Protein AF-A0A7H4NZS7-F1 (afdb_monomer)

pLDDT: mean 76.0, std 12.65, range [42.09, 91.88]

Solvent-accessible surface area (backbone atoms only — not comparable to full-atom values): 4277 Å² total; per-residue (Å²): 134,69,88,59,63,48,78,45,79,47,78,47,78,39,67,54,95,92,35,82,73,49,71,48,73,47,79,42,82,42,45,56,69,56,50,65,39,63,81,64,53,86,39,72,50,68,44,69,58,99,90,40,81,76,45,79,45,76,51,73,51,74,80,78,132

Organism: NCBI:txid2058152

Secondary structure (DSSP, 8-state):
--TTEEEEEEEEEEEETTEEEEEEEEEEEEEHHHHTSTTS--EEEEEEETTEEEEEEEE-TT---

Foldseek 3Di:
DDPFKDKDWDWDFDDDPNDGPDIDIDIDIGGNVQQLDQPRDWDWDFDADPVGTPDIDTDRRHDDD

Sequence (65 aa):
MRPGVGYFYALTPIYVANRLQAMLGVEQTIRMESFFTPGSLPMNVTILDDNGPVADFACRVGQQY

Radius of gyration: 17.51 Å; Cα contacts (8 Å, |Δi|>4): 89; chains: 1; bounding box: 39×27×52 Å

Mean predicted aligned error: 11.79 Å

Nearest PDB structures (foldseek):
  7r1c-assembly1_N  TM=4.819E-01  e=4.775E+00  Priestia megaterium NBRC 15308 = ATCC 14581
  9fsm-assembly1_A  TM=6.245E-01  e=9.833E+00  Klebsiella pneumoniae
  8rn5-assembly1_B  TM=2.665E-01  e=6.852E+00  Influenza B virus (B/Mem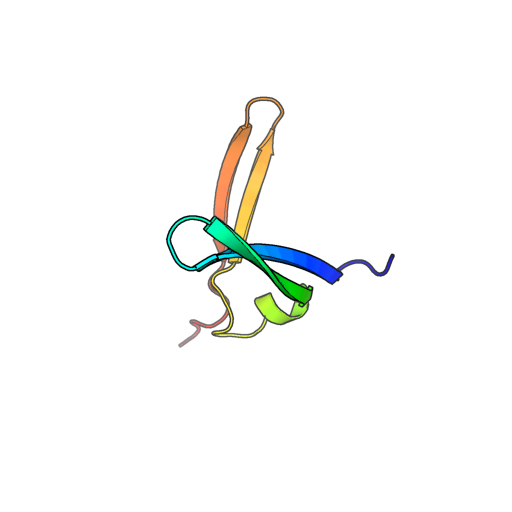phis/13/2003)
  8rn7-assembly1_B  TM=2.700E-01  e=9.259E+00  Influenza B virus (B/Memphis/13/2003)
  8vz8-assembly1_D  TM=2.304E-01  e=9.259E+00  Mus musculus

Structure (mmCIF, N/CA/C/O backbone):
data_AF-A0A7H4NZS7-F1
#
_entry.id   AF-A0A7H4NZS7-F1
#
loop_
_atom_site.group_PDB
_atom_site.id
_atom_site.type_symbol
_atom_site.label_atom_id
_atom_site.label_alt_id
_atom_site.label_comp_id
_atom_site.label_asym_id
_atom_site.label_entity_id
_atom_site.label_seq_id
_atom_site.pdbx_PDB_ins_code
_atom_site.Cartn_x
_atom_site.Cartn_y
_atom_site.Cartn_z
_atom_site.occupancy
_atom_site.B_iso_or_equiv
_atom_site.auth_seq_id
_atom_site.auth_comp_id
_atom_site.auth_asym_id
_atom_site.auth_atom_id
_atom_site.pdbx_PDB_model_num
ATOM 1 N N . MET A 1 1 ? 13.502 -17.837 -2.345 1.00 47.66 1 MET A N 1
ATOM 2 C CA . MET A 1 1 ? 12.696 -16.665 -2.754 1.00 47.66 1 MET A CA 1
ATOM 3 C C . MET A 1 1 ? 12.515 -16.723 -4.264 1.00 47.66 1 MET A C 1
ATOM 5 O O . MET A 1 1 ? 13.521 -16.882 -4.944 1.00 47.66 1 MET A O 1
ATOM 9 N N . ARG A 1 2 ? 11.287 -16.679 -4.801 1.00 57.62 2 ARG A N 1
ATOM 10 C CA . ARG A 1 2 ? 11.090 -16.594 -6.258 1.00 57.62 2 ARG A CA 1
ATOM 11 C C . ARG A 1 2 ? 11.241 -15.124 -6.671 1.00 57.62 2 ARG A C 1
ATOM 13 O O . ARG A 1 2 ? 10.508 -14.303 -6.122 1.00 57.62 2 ARG A O 1
ATOM 20 N N . PRO A 1 3 ? 12.173 -14.778 -7.577 1.00 61.84 3 PRO A N 1
ATOM 21 C CA . PRO A 1 3 ? 12.291 -13.411 -8.074 1.00 61.84 3 PRO A CA 1
ATOM 22 C C . PRO A 1 3 ? 10.950 -12.946 -8.662 1.00 61.84 3 PRO A C 1
ATOM 24 O O . PRO A 1 3 ? 10.310 -13.705 -9.389 1.00 61.84 3 PRO A O 1
ATOM 27 N N . GLY A 1 4 ? 10.510 -11.732 -8.322 1.00 67.19 4 GLY A N 1
ATOM 28 C CA . GLY A 1 4 ? 9.291 -11.127 -8.880 1.00 67.19 4 GLY A CA 1
ATOM 29 C C . GLY A 1 4 ? 8.019 -11.215 -8.025 1.00 67.19 4 GLY A C 1
ATOM 30 O O . GLY A 1 4 ? 6.954 -10.834 -8.512 1.00 67.19 4 GLY A O 1
ATOM 31 N N . VAL A 1 5 ? 8.106 -11.676 -6.771 1.00 72.62 5 VAL A N 1
ATOM 32 C CA . VAL A 1 5 ? 6.997 -11.626 -5.799 1.00 72.62 5 VAL A CA 1
ATOM 33 C C . VAL A 1 5 ? 7.431 -10.844 -4.557 1.00 72.62 5 VAL A C 1
ATOM 35 O O . VAL A 1 5 ? 8.420 -11.202 -3.920 1.00 72.62 5 VAL A O 1
ATOM 38 N N . GLY A 1 6 ? 6.691 -9.787 -4.227 1.00 75.00 6 GLY A N 1
ATOM 39 C CA . GLY A 1 6 ? 6.816 -8.996 -3.003 1.00 75.00 6 GLY A CA 1
ATOM 40 C C . GLY A 1 6 ? 5.533 -9.054 -2.173 1.00 75.00 6 GLY A C 1
ATOM 41 O O . GLY A 1 6 ? 4.497 -9.524 -2.642 1.00 75.00 6 GLY A O 1
ATOM 42 N N . TYR A 1 7 ? 5.588 -8.564 -0.938 1.00 78.25 7 TYR A N 1
ATOM 4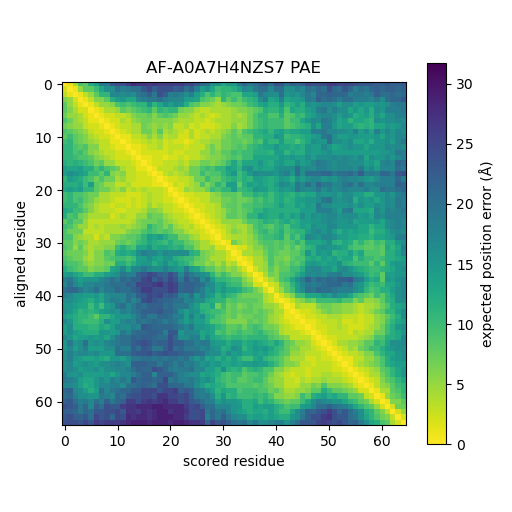3 C CA . TYR A 1 7 ? 4.432 -8.512 -0.043 1.00 78.25 7 TYR A CA 1
ATOM 44 C C . TYR A 1 7 ? 4.225 -7.079 0.439 1.00 78.25 7 TYR A C 1
ATOM 46 O O . TYR A 1 7 ? 5.164 -6.438 0.910 1.00 78.25 7 TYR A O 1
ATOM 54 N N . PHE A 1 8 ? 3.001 -6.580 0.294 1.00 77.44 8 PHE A N 1
ATOM 55 C CA . PHE A 1 8 ? 2.565 -5.307 0.848 1.00 77.44 8 PHE A CA 1
ATOM 56 C C . PHE A 1 8 ? 1.787 -5.557 2.130 1.00 77.44 8 PHE A C 1
ATOM 58 O O . PHE A 1 8 ? 0.808 -6.302 2.127 1.00 77.44 8 PHE A O 1
ATOM 65 N N . TYR A 1 9 ? 2.225 -4.909 3.202 1.00 84.31 9 TYR A N 1
ATOM 66 C CA . TYR A 1 9 ? 1.602 -4.983 4.512 1.00 84.31 9 TYR A CA 1
ATOM 67 C C . TYR A 1 9 ? 1.136 -3.589 4.911 1.00 84.31 9 TYR A C 1
ATOM 69 O O . TYR A 1 9 ? 1.960 -2.704 5.142 1.00 84.31 9 TYR A O 1
ATOM 77 N N . ALA A 1 10 ? -0.175 -3.393 5.010 1.00 85.88 10 ALA A N 1
ATOM 78 C CA . ALA A 1 10 ? -0.753 -2.187 5.589 1.00 85.88 10 ALA A CA 1
ATOM 79 C C . ALA A 1 10 ? -1.488 -2.542 6.878 1.00 85.88 10 ALA A C 1
ATOM 81 O O . ALA A 1 10 ? -2.266 -3.491 6.920 1.00 85.88 10 ALA A O 1
ATOM 82 N N . LEU A 1 11 ? -1.239 -1.774 7.935 1.00 91.12 11 LEU A N 1
ATOM 83 C CA . LEU A 1 11 ? -1.913 -1.920 9.219 1.00 91.12 11 LEU A CA 1
ATOM 84 C C . LEU A 1 11 ? -2.735 -0.662 9.474 1.00 91.12 11 LEU A C 1
ATOM 86 O O . LEU A 1 11 ? -2.185 0.423 9.656 1.00 91.12 11 LEU A O 1
ATOM 90 N N . THR A 1 12 ? -4.055 -0.804 9.484 1.00 89.88 12 THR A N 1
ATOM 91 C CA . THR A 1 12 ? -4.986 0.286 9.767 1.00 89.88 12 THR A CA 1
ATOM 92 C C . THR A 1 12 ? -5.534 0.120 11.184 1.00 89.88 12 THR A C 1
ATOM 94 O O . THR A 1 12 ? -6.210 -0.873 11.467 1.00 89.88 12 THR A O 1
ATOM 97 N N . PRO A 1 13 ? -5.248 1.053 12.108 1.00 88.25 13 PRO A N 1
ATOM 98 C CA . PRO A 1 13 ? -5.812 0.994 13.448 1.00 88.25 13 PRO A CA 1
ATOM 99 C C . PRO A 1 13 ? -7.322 1.264 13.407 1.00 88.25 13 PRO A C 1
ATOM 101 O O . PRO A 1 13 ? -7.778 2.203 12.755 1.00 88.25 13 PRO A O 1
ATOM 104 N N . ILE A 1 14 ? -8.097 0.461 14.134 1.00 90.19 14 ILE A N 1
ATOM 105 C CA . ILE A 1 14 ? -9.532 0.668 14.337 1.00 90.19 14 ILE A CA 1
ATOM 106 C C . ILE A 1 14 ? -9.735 1.207 15.751 1.00 90.19 14 ILE A C 1
ATOM 108 O O . ILE A 1 14 ? -9.437 0.534 16.745 1.00 90.19 14 ILE A O 1
ATOM 112 N N . TYR A 1 15 ? -10.268 2.424 15.833 1.00 91.88 15 TYR A N 1
ATOM 113 C CA . TYR A 1 15 ? -10.587 3.089 17.091 1.00 91.88 15 TYR A CA 1
ATOM 114 C C . TYR A 1 15 ? -12.082 2.997 17.394 1.00 91.88 15 TYR A C 1
ATOM 116 O O . TYR A 1 15 ? -12.916 3.242 16.525 1.00 91.88 15 TYR A O 1
ATOM 124 N N . VAL A 1 16 ? -12.420 2.711 18.650 1.00 91.81 16 VAL A N 1
ATOM 125 C CA . VAL A 1 16 ? -13.784 2.809 19.185 1.00 91.81 16 VAL A CA 1
ATOM 126 C C . VAL A 1 16 ? -13.716 3.665 20.445 1.00 91.81 16 VAL A C 1
ATOM 128 O O . VAL A 1 16 ? -12.893 3.413 21.322 1.00 91.81 16 VAL A O 1
ATOM 131 N N . ALA A 1 17 ? -14.535 4.720 20.518 1.00 91.81 17 ALA A N 1
ATOM 132 C CA . ALA A 1 17 ? -14.525 5.680 21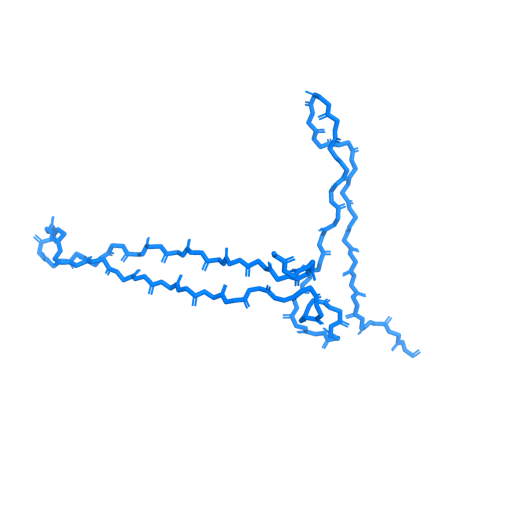.629 1.00 91.81 17 ALA A CA 1
ATOM 133 C C . ALA A 1 17 ? -13.114 6.225 21.963 1.00 91.81 17 ALA A C 1
ATOM 135 O O . ALA A 1 17 ? -12.698 6.248 23.121 1.00 91.81 17 ALA A O 1
ATOM 136 N N . ASN A 1 18 ? -12.352 6.622 20.934 1.00 86.44 18 ASN A N 1
ATOM 137 C CA . ASN A 1 18 ? -10.976 7.134 21.048 1.00 86.44 18 ASN A CA 1
ATOM 138 C C . ASN A 1 18 ? -9.955 6.166 21.675 1.00 86.44 18 ASN A C 1
ATOM 140 O O . ASN A 1 18 ? -8.843 6.576 22.009 1.00 86.44 18 ASN A O 1
ATOM 144 N N . ARG A 1 19 ? -10.284 4.877 21.796 1.00 87.88 19 ARG A N 1
ATOM 145 C CA . ARG A 1 19 ? -9.345 3.830 22.206 1.00 87.88 19 ARG A CA 1
ATOM 146 C C . ARG A 1 19 ? -9.103 2.868 21.052 1.00 87.88 19 ARG A C 1
ATOM 148 O O . ARG A 1 19 ? -10.022 2.554 20.298 1.00 87.88 19 ARG A O 1
ATOM 155 N N . LEU A 1 20 ? -7.853 2.436 20.892 1.00 87.88 20 LEU A N 1
ATOM 156 C CA . LEU A 1 20 ? -7.489 1.421 19.906 1.00 87.88 20 LEU A CA 1
ATOM 157 C C . LEU A 1 20 ? -8.156 0.105 20.315 1.00 87.88 20 LEU A C 1
ATOM 159 O O . LEU A 1 20 ? -7.839 -0.439 21.370 1.00 87.88 20 LEU A O 1
ATOM 163 N N . GLN A 1 21 ? -9.086 -0.373 19.494 1.00 89.25 21 GLN A N 1
ATOM 164 C CA . GLN A 1 21 ? -9.850 -1.590 19.764 1.00 89.25 21 GLN A CA 1
ATOM 165 C C . GLN A 1 21 ? -9.268 -2.787 19.009 1.00 89.25 21 GLN A C 1
ATOM 167 O O . GLN A 1 21 ? -9.282 -3.906 19.516 1.00 89.25 21 GLN A O 1
ATOM 172 N N . ALA A 1 22 ? -8.769 -2.556 17.793 1.00 89.81 22 ALA A N 1
ATOM 173 C CA . ALA A 1 22 ? -8.200 -3.588 16.938 1.00 89.81 22 ALA A CA 1
ATOM 174 C C . ALA A 1 22 ? -7.243 -2.982 15.903 1.00 89.81 22 ALA A C 1
ATOM 176 O O . ALA A 1 22 ? -7.246 -1.775 15.660 1.00 89.81 22 ALA A O 1
ATOM 177 N N . MET A 1 23 ? -6.447 -3.833 15.261 1.00 91.12 23 MET A N 1
ATOM 178 C CA . MET A 1 23 ? -5.653 -3.482 14.085 1.00 91.12 23 MET A CA 1
ATOM 179 C C . MET A 1 23 ? -6.125 -4.333 12.912 1.00 91.12 23 MET A C 1
ATOM 181 O O . MET A 1 23 ? -6.207 -5.555 13.030 1.00 91.12 23 MET A O 1
ATOM 185 N N . LEU A 1 24 ? -6.443 -3.690 11.792 1.00 89.81 24 LEU A N 1
ATOM 186 C CA . LEU A 1 24 ? -6.790 -4.364 10.550 1.00 89.81 24 LEU A CA 1
ATOM 187 C C . LEU A 1 24 ? -5.543 -4.458 9.676 1.00 89.81 24 LEU A C 1
ATOM 189 O O . LEU A 1 24 ? -4.997 -3.439 9.259 1.00 89.81 24 LEU A O 1
ATOM 193 N N . GLY A 1 25 ? -5.084 -5.683 9.437 1.00 88.75 25 GLY A N 1
ATOM 194 C CA . GLY A 1 25 ? -3.982 -5.961 8.525 1.00 88.75 25 GLY A CA 1
ATOM 195 C C . GLY A 1 25 ? -4.484 -6.272 7.126 1.00 88.75 25 GLY A C 1
ATOM 196 O O . GLY A 1 25 ? -5.339 -7.136 6.949 1.00 88.75 25 GLY A O 1
ATOM 197 N N . VAL A 1 26 ? -3.926 -5.586 6.137 1.00 85.56 26 VAL A N 1
ATOM 198 C CA . VAL A 1 26 ? -4.029 -5.941 4.725 1.00 85.56 26 VAL A CA 1
ATOM 199 C C . VAL A 1 26 ? -2.685 -6.522 4.316 1.00 85.56 26 VAL A C 1
ATOM 201 O O . VAL A 1 26 ? -1.678 -5.815 4.317 1.00 85.56 26 VAL A O 1
ATOM 204 N N . GLU A 1 27 ? -2.677 -7.810 3.982 1.00 85.31 27 GLU A N 1
ATOM 205 C CA . GLU A 1 27 ? -1.562 -8.462 3.301 1.00 85.31 27 GLU A CA 1
ATOM 206 C C . GLU A 1 27 ? -1.940 -8.620 1.829 1.00 85.31 27 GLU A C 1
ATOM 208 O O . GLU A 1 27 ? -2.931 -9.271 1.496 1.00 85.31 27 GLU A O 1
ATOM 213 N N . GLN A 1 28 ? -1.154 -8.018 0.943 1.00 80.06 28 GLN A N 1
ATOM 214 C CA . GLN A 1 28 ? -1.339 -8.153 -0.493 1.00 80.06 28 GLN A CA 1
ATOM 215 C C . GLN A 1 28 ? -0.062 -8.679 -1.136 1.00 80.06 28 GLN A C 1
ATOM 217 O O . GLN A 1 28 ? 1.011 -8.084 -1.032 1.00 80.06 28 GLN A O 1
ATOM 222 N N . THR A 1 29 ? -0.184 -9.796 -1.850 1.00 77.94 29 THR A N 1
ATOM 223 C CA . THR A 1 29 ? 0.903 -10.305 -2.683 1.00 77.94 29 THR A CA 1
ATOM 224 C C . THR A 1 29 ? 1.069 -9.401 -3.900 1.00 77.94 29 THR A C 1
ATOM 226 O O . THR A 1 29 ? 0.209 -9.353 -4.780 1.00 77.94 29 THR A O 1
ATOM 229 N N . ILE A 1 30 ? 2.196 -8.704 -3.968 1.00 75.44 30 ILE A N 1
ATOM 230 C CA . ILE A 1 30 ? 2.602 -7.938 -5.137 1.00 75.44 30 ILE A CA 1
ATOM 231 C C . ILE A 1 30 ? 3.334 -8.882 -6.090 1.00 75.44 30 ILE A C 1
ATOM 233 O O . ILE A 1 30 ? 4.341 -9.491 -5.731 1.00 75.44 30 ILE A O 1
ATOM 237 N N . ARG A 1 31 ? 2.863 -8.984 -7.331 1.00 75.75 31 ARG A N 1
ATOM 238 C CA . ARG A 1 31 ? 3.553 -9.734 -8.387 1.00 75.75 31 ARG A CA 1
ATOM 239 C C . ARG A 1 31 ? 4.029 -8.767 -9.456 1.00 75.75 31 ARG A C 1
ATOM 241 O O . ARG A 1 31 ? 3.235 -7.961 -9.929 1.00 75.75 31 ARG A O 1
ATOM 248 N N . MET A 1 32 ? 5.290 -8.884 -9.872 1.00 70.00 32 MET A N 1
ATOM 249 C CA . MET A 1 32 ? 5.879 -8.020 -10.905 1.00 70.00 32 MET A CA 1
ATOM 250 C C . MET A 1 32 ? 5.047 -8.044 -12.203 1.00 70.00 32 MET A C 1
ATOM 252 O O . MET A 1 32 ? 4.821 -7.012 -12.823 1.00 70.00 32 MET A O 1
ATOM 256 N N . GLU A 1 33 ? 4.508 -9.217 -12.558 1.00 69.25 33 GLU A N 1
ATOM 257 C CA . GLU A 1 33 ? 3.618 -9.429 -13.711 1.00 69.25 33 GLU A CA 1
ATOM 258 C C . GLU A 1 33 ? 2.301 -8.646 -13.652 1.00 69.25 33 GLU A C 1
ATOM 260 O O . GLU A 1 33 ? 1.790 -8.215 -14.687 1.00 69.25 33 GLU A O 1
ATOM 265 N N . SER A 1 34 ? 1.780 -8.387 -12.449 1.00 65.88 34 SER A N 1
ATOM 266 C CA . SER A 1 34 ? 0.549 -7.611 -12.275 1.00 65.88 34 SER A CA 1
ATOM 267 C C . SER A 1 34 ? 0.726 -6.177 -12.758 1.00 65.88 34 SER A C 1
ATOM 269 O O . SER A 1 34 ? -0.221 -5.574 -13.248 1.00 65.88 34 SER A O 1
ATOM 271 N N . PHE A 1 35 ? 1.941 -5.641 -12.670 1.00 65.81 35 PHE A N 1
ATOM 272 C CA . PHE A 1 35 ? 2.224 -4.288 -13.112 1.00 65.81 35 PHE A CA 1
ATOM 273 C C . PHE A 1 35 ? 2.575 -4.169 -14.602 1.00 65.81 35 PHE A C 1
ATOM 275 O O . PHE A 1 35 ? 2.569 -3.069 -15.149 1.00 65.81 35 PHE A O 1
ATOM 282 N N . PHE A 1 36 ? 2.861 -5.288 -15.275 1.00 62.56 36 PHE A N 1
ATOM 283 C CA . PHE A 1 36 ? 2.997 -5.334 -16.736 1.00 62.56 36 PHE A CA 1
ATOM 284 C C . PHE A 1 36 ? 1.646 -5.487 -17.444 1.00 62.56 36 PHE A C 1
ATOM 286 O O . PHE A 1 36 ? 1.586 -5.445 -18.670 1.00 62.56 36 PHE A O 1
ATOM 293 N N . THR A 1 37 ? 0.554 -5.671 -16.697 1.00 63.78 37 THR A N 1
ATOM 294 C CA . THR A 1 37 ? -0.781 -5.791 -17.284 1.00 63.78 37 THR A CA 1
ATOM 295 C C . THR A 1 37 ? -1.338 -4.393 -17.585 1.00 63.78 37 THR A C 1
ATOM 297 O O . THR A 1 37 ? -1.434 -3.576 -16.661 1.00 63.78 37 THR A O 1
ATOM 300 N N . PRO A 1 38 ? -1.721 -4.096 -18.844 1.00 55.44 38 PRO A N 1
ATOM 301 C CA . PRO A 1 38 ? -2.329 -2.824 -19.216 1.00 55.44 38 PRO A CA 1
ATOM 302 C C . PRO A 1 38 ? -3.486 -2.446 -18.283 1.00 55.44 38 PRO A C 1
ATOM 304 O O . PRO A 1 38 ? -4.427 -3.218 -18.115 1.00 55.44 38 PRO A O 1
ATOM 307 N N . GLY A 1 39 ? -3.407 -1.263 -17.668 1.00 61.00 39 GLY A N 1
ATOM 308 C CA . GLY A 1 39 ? -4.476 -0.708 -16.828 1.00 61.00 39 GLY A CA 1
ATOM 309 C C . GLY A 1 39 ? -4.482 -1.114 -15.348 1.00 61.00 39 GLY A C 1
ATOM 310 O O . GLY A 1 39 ? -5.362 -0.652 -14.629 1.00 61.00 39 GLY A O 1
ATOM 311 N N . SER A 1 40 ? -3.533 -1.928 -14.865 1.00 60.97 40 SER A N 1
ATOM 312 C CA . SER A 1 40 ? -3.556 -2.368 -13.462 1.00 60.97 40 SER A CA 1
ATOM 313 C C . SER A 1 40 ? -3.085 -1.279 -12.491 1.00 60.97 40 SER A C 1
ATOM 315 O O . SER A 1 40 ? -3.852 -0.916 -11.609 1.00 60.97 40 SER A O 1
ATOM 317 N N . LEU A 1 41 ? -1.885 -0.709 -12.652 1.00 62.62 41 LEU A N 1
ATOM 318 C CA . LEU A 1 41 ? -1.342 0.358 -11.796 1.00 62.62 41 LEU A CA 1
ATOM 319 C C . LEU A 1 41 ? -0.212 1.096 -12.552 1.00 62.62 41 LEU A C 1
ATOM 321 O O . LEU A 1 41 ? 0.538 0.438 -13.277 1.00 62.62 41 LEU A O 1
ATOM 325 N N . PRO A 1 42 ? -0.051 2.429 -12.418 1.00 63.94 42 PRO A N 1
ATOM 326 C CA . PRO A 1 42 ? 1.088 3.135 -13.002 1.00 63.94 42 PRO A CA 1
ATOM 327 C C . PRO A 1 42 ? 2.393 2.643 -12.362 1.00 63.94 42 PRO A C 1
ATOM 329 O O . PRO A 1 42 ? 2.560 2.712 -11.146 1.00 63.94 42 PRO A O 1
ATOM 332 N N . MET A 1 43 ? 3.313 2.139 -13.183 1.00 68.94 43 MET A N 1
ATOM 333 C CA . MET A 1 43 ? 4.643 1.724 -12.742 1.00 68.94 43 MET A CA 1
ATOM 334 C C . MET A 1 43 ? 5.596 2.901 -12.751 1.00 68.94 43 MET A C 1
ATOM 336 O O . MET A 1 43 ? 5.655 3.637 -13.736 1.00 68.94 43 MET A O 1
ATOM 340 N N . ASN A 1 44 ? 6.386 3.022 -11.691 1.00 70.88 44 ASN A N 1
ATOM 341 C CA . ASN A 1 44 ? 7.476 3.975 -11.628 1.00 70.88 44 ASN A CA 1
ATOM 342 C C . ASN A 1 44 ? 8.799 3.244 -11.398 1.00 70.88 44 ASN A C 1
ATOM 344 O O . ASN A 1 44 ? 8.878 2.357 -10.546 1.00 70.88 44 ASN A O 1
ATOM 348 N N . VAL A 1 45 ? 9.813 3.591 -12.181 1.00 75.44 45 VAL A N 1
ATOM 349 C CA . VAL A 1 45 ? 11.173 3.084 -12.036 1.00 75.44 45 VAL A CA 1
ATOM 350 C C . VAL A 1 45 ? 12.044 4.248 -11.611 1.00 75.44 45 VAL A C 1
ATOM 352 O O . VAL A 1 45 ? 12.354 5.125 -12.413 1.00 75.44 45 VAL A O 1
ATOM 355 N N . THR A 1 46 ? 12.456 4.234 -10.352 1.00 81.12 46 THR A N 1
ATOM 356 C CA . THR A 1 46 ? 13.366 5.235 -9.811 1.00 81.12 46 THR A CA 1
ATOM 357 C C . THR A 1 46 ? 14.785 4.668 -9.796 1.00 81.12 46 THR A C 1
ATOM 359 O O . THR A 1 46 ? 15.016 3.579 -9.271 1.00 81.12 46 THR A O 1
ATOM 362 N N . ILE A 1 47 ? 15.742 5.388 -10.378 1.00 85.25 47 ILE A N 1
ATOM 363 C CA . ILE A 1 47 ?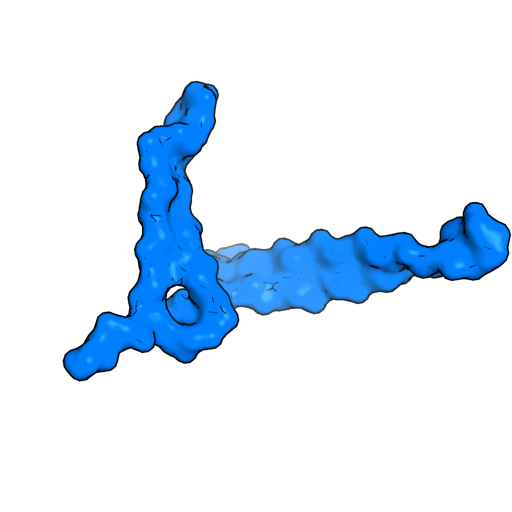 17.176 5.127 -10.220 1.00 85.25 47 ILE A CA 1
ATOM 364 C C . ILE A 1 47 ? 17.611 5.829 -8.940 1.00 85.25 47 ILE A C 1
ATOM 366 O O . ILE A 1 47 ? 17.404 7.033 -8.816 1.00 85.25 47 ILE A O 1
ATOM 370 N N . LEU A 1 48 ? 18.201 5.092 -8.002 1.00 88.19 48 LEU A N 1
ATOM 371 C CA . LEU A 1 48 ? 18.759 5.645 -6.771 1.00 8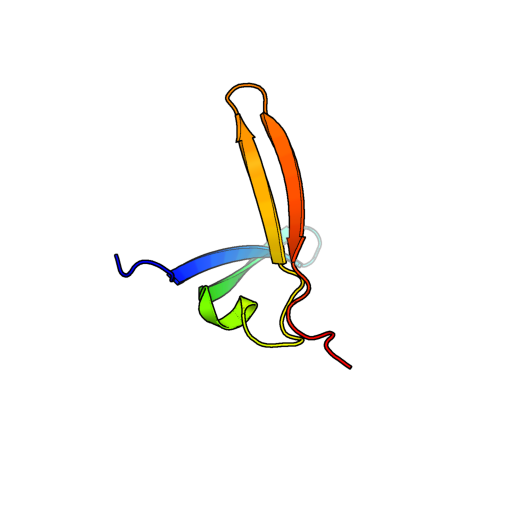8.19 48 LEU A CA 1
ATOM 372 C C . LEU A 1 48 ? 20.286 5.541 -6.806 1.00 88.19 48 LEU A C 1
ATOM 374 O O . LEU A 1 48 ? 20.817 4.500 -7.197 1.00 88.19 48 LEU A O 1
ATOM 378 N N . ASP A 1 49 ? 20.962 6.607 -6.386 1.00 88.00 49 ASP A N 1
ATOM 379 C CA . ASP A 1 49 ? 22.375 6.606 -6.009 1.00 88.00 49 ASP A CA 1
ATOM 380 C C . ASP A 1 49 ? 22.526 6.773 -4.484 1.00 88.00 49 ASP A C 1
ATOM 382 O O . ASP A 1 49 ? 21.539 6.785 -3.741 1.00 88.00 49 ASP A O 1
ATOM 386 N N . ASP A 1 50 ? 23.766 6.898 -4.007 1.00 89.81 50 ASP A N 1
ATOM 387 C CA . ASP A 1 50 ? 24.075 7.068 -2.581 1.00 89.81 50 ASP A CA 1
ATOM 388 C C . ASP A 1 50 ? 23.544 8.390 -1.983 1.00 89.81 50 ASP A C 1
ATOM 390 O O . ASP A 1 50 ? 23.409 8.507 -0.764 1.00 89.81 50 ASP A O 1
ATOM 394 N N . ASN A 1 51 ? 23.224 9.383 -2.820 1.00 88.12 51 ASN A N 1
ATOM 395 C CA . ASN A 1 51 ? 22.682 10.684 -2.425 1.00 88.12 51 ASN A CA 1
ATOM 396 C C . ASN A 1 51 ? 21.151 10.768 -2.579 1.00 88.12 51 ASN A C 1
ATOM 398 O O . ASN A 1 51 ? 20.546 11.732 -2.100 1.00 88.12 51 ASN A O 1
ATOM 402 N N . GLY A 1 52 ? 20.515 9.778 -3.215 1.00 81.88 52 GLY A N 1
ATOM 403 C CA . GLY A 1 52 ? 19.065 9.658 -3.337 1.00 81.88 52 GLY A CA 1
ATOM 404 C C . GLY A 1 52 ? 18.576 9.355 -4.760 1.00 81.88 52 GLY A C 1
ATOM 405 O O . GLY A 1 52 ? 19.311 8.834 -5.596 1.00 81.88 52 GLY A O 1
ATOM 406 N N . PRO A 1 53 ? 17.291 9.617 -5.053 1.00 85.75 53 PRO A N 1
ATOM 407 C CA . PRO A 1 53 ? 16.722 9.427 -6.385 1.00 85.75 53 PRO A CA 1
ATOM 408 C C . PRO A 1 53 ? 17.389 10.318 -7.445 1.00 85.75 53 PRO A C 1
ATOM 410 O O . PRO A 1 53 ? 17.337 11.543 -7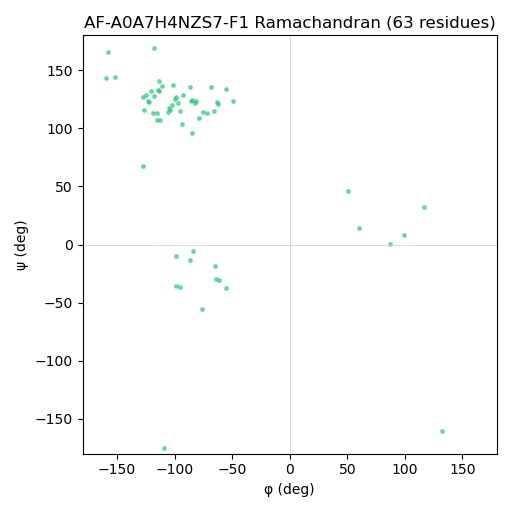.354 1.00 85.75 53 PRO A O 1
ATOM 413 N N . VAL A 1 54 ? 17.962 9.703 -8.479 1.00 86.00 54 VAL A N 1
ATOM 414 C CA . VAL A 1 54 ? 18.646 10.374 -9.600 1.00 86.00 54 VAL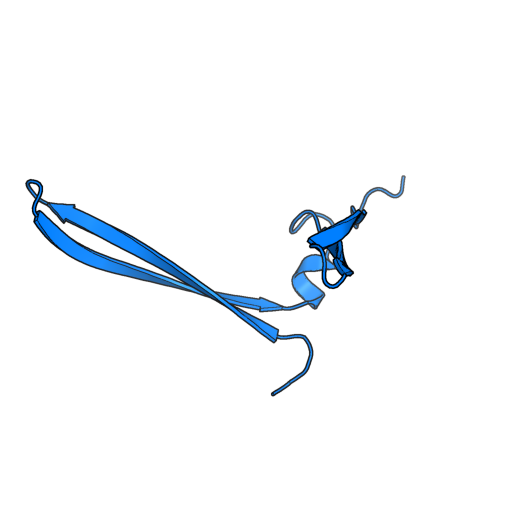 A CA 1
ATOM 415 C C . VAL A 1 54 ? 17.723 10.565 -10.801 1.00 86.00 54 VAL A C 1
ATOM 417 O O . VAL A 1 54 ? 17.810 11.571 -11.501 1.00 86.00 54 VAL A O 1
ATOM 420 N N . ALA A 1 55 ? 16.838 9.605 -11.065 1.00 81.44 55 ALA A N 1
ATOM 421 C CA . ALA A 1 55 ? 15.903 9.674 -12.183 1.00 81.44 55 ALA A CA 1
ATOM 422 C C . ALA A 1 55 ? 14.639 8.879 -11.873 1.00 81.44 55 ALA A C 1
ATOM 424 O O . ALA A 1 55 ? 14.717 7.823 -11.253 1.00 81.44 55 ALA A O 1
ATOM 425 N N . ASP A 1 56 ? 13.495 9.374 -12.333 1.00 81.69 56 ASP A N 1
ATOM 426 C CA . ASP A 1 56 ? 12.184 8.782 -12.089 1.00 81.69 56 ASP A CA 1
ATOM 427 C C . ASP A 1 56 ? 11.461 8.569 -13.423 1.00 81.69 56 ASP A C 1
ATOM 429 O O . ASP A 1 56 ? 11.205 9.523 -14.163 1.00 81.69 56 ASP A O 1
ATOM 433 N N . PHE A 1 57 ? 11.192 7.311 -13.771 1.00 76.50 57 PHE A N 1
ATOM 434 C CA . PHE A 1 57 ? 10.599 6.920 -15.047 1.00 76.50 57 PHE A CA 1
ATOM 435 C C . PHE A 1 57 ? 9.223 6.296 -14.836 1.00 76.50 57 PHE A C 1
ATOM 437 O O . PHE A 1 57 ? 9.095 5.133 -14.450 1.00 76.50 57 PHE A O 1
ATOM 444 N N . ALA A 1 58 ? 8.178 7.034 -15.200 1.00 74.44 58 ALA A N 1
ATOM 445 C CA . ALA A 1 58 ? 6.822 6.507 -15.234 1.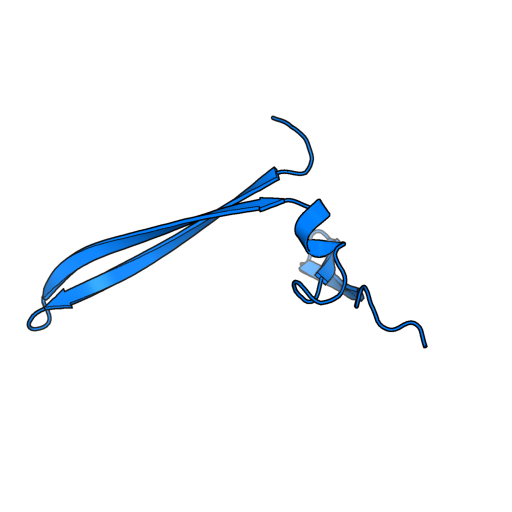00 74.44 58 ALA A CA 1
ATOM 446 C C . ALA A 1 58 ? 6.598 5.660 -16.502 1.00 74.44 58 ALA A C 1
ATOM 448 O O . ALA A 1 58 ? 6.484 6.186 -17.612 1.00 74.44 58 ALA A O 1
ATOM 449 N N . CYS A 1 59 ? 6.492 4.340 -16.345 1.00 64.69 59 CYS A N 1
ATOM 450 C CA . CYS A 1 59 ? 6.147 3.420 -17.424 1.00 64.69 59 CYS A CA 1
ATOM 451 C C . CYS A 1 59 ? 4.630 3.180 -17.434 1.00 64.69 59 CYS A C 1
ATOM 453 O O . CYS A 1 59 ? 4.084 2.437 -16.615 1.00 64.69 59 CYS A O 1
ATOM 455 N N . ARG A 1 60 ? 3.923 3.814 -18.377 1.00 65.06 60 ARG A N 1
ATOM 456 C CA . ARG A 1 60 ? 2.509 3.513 -18.651 1.00 65.06 60 ARG A CA 1
ATOM 457 C C . ARG A 1 60 ? 2.430 2.335 -19.613 1.00 65.06 60 ARG A C 1
ATOM 459 O O . ARG A 1 60 ? 2.498 2.511 -20.828 1.00 65.06 60 ARG A O 1
ATOM 466 N N . VAL A 1 61 ? 2.262 1.133 -19.074 1.00 59.62 61 VAL A N 1
ATOM 467 C CA . VAL A 1 61 ? 1.965 -0.042 -19.896 1.00 59.62 61 VAL A CA 1
ATOM 468 C C . VAL A 1 61 ? 0.498 0.037 -20.324 1.00 59.62 61 VAL A C 1
ATOM 470 O O . VAL A 1 61 ? -0.395 -0.014 -19.481 1.00 59.62 61 VAL A O 1
ATOM 473 N N . GLY A 1 62 ? 0.245 0.207 -21.627 1.00 60.94 62 GLY A N 1
ATOM 474 C CA . GLY A 1 62 ? -1.113 0.150 -22.188 1.00 60.94 62 GLY A CA 1
ATOM 475 C C . GLY A 1 62 ? -1.672 1.416 -22.838 1.00 60.94 62 GLY A C 1
ATOM 476 O O . GLY A 1 62 ? -2.880 1.617 -22.793 1.00 60.94 62 GLY A O 1
ATOM 477 N N . GLN A 1 63 ? -0.854 2.260 -23.469 1.00 55.59 63 GLN A N 1
ATOM 478 C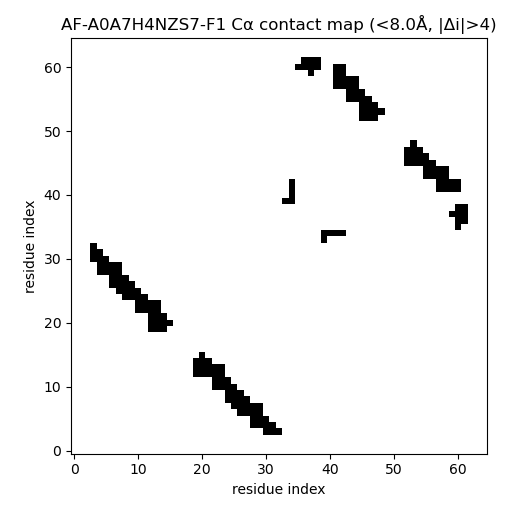 CA . GLN A 1 63 ? -1.377 3.275 -24.393 1.00 55.59 63 GLN A CA 1
ATOM 479 C C . GLN A 1 63 ? -0.651 3.191 -25.735 1.00 55.59 63 GLN A C 1
ATOM 481 O O . GLN A 1 63 ? 0.141 4.053 -26.096 1.00 55.59 63 GLN A O 1
ATOM 486 N N . GLN A 1 64 ? -0.896 2.087 -26.440 1.00 53.66 64 GLN A N 1
ATOM 487 C CA . GLN A 1 64 ? -0.707 2.012 -27.885 1.00 53.66 64 GLN A CA 1
ATOM 488 C C . GLN A 1 64 ? -2.088 2.257 -28.501 1.00 53.66 64 GLN A C 1
ATOM 490 O O . GLN A 1 64 ? -3.041 1.570 -28.128 1.00 53.66 64 GLN A O 1
ATOM 495 N N . TYR A 1 65 ? -2.198 3.287 -29.341 1.00 42.09 65 TYR A N 1
ATOM 496 C CA . TYR A 1 65 ? -3.275 3.368 -30.328 1.00 42.09 65 TYR A CA 1
ATOM 497 C C . TYR A 1 65 ? -3.012 2.339 -31.424 1.00 42.09 65 TYR A C 1
ATOM 499 O O . TYR A 1 65 ? -1.816 2.158 -31.754 1.00 42.09 65 TYR A O 1
#